Protein AF-A0A9E5V6G0-F1 (afdb_monomer_lite)

Sequence (143 aa):
MMCEWGKQHRVEYKFNYCRLENTKILVVSPDAAALCNNLEQLHAIAIATTIDDIINTINRVKPDAMLIDLTFLNHDETDVLTARIEQIELNNRKSIAMIAIVAANNSGERGRAFKMGFAVHIPKPVETIEMVSTLASLINKLP

pLDDT: mean 84.82, std 18.14, range [34.66, 98.5]

Foldseek 3Di:
DDPPPPPDPPVPPPPPQLQLAAAEEEEEDPCQVVVCVLVVVSNHNYHYDYLVCVLVCCVVRVGQEYEHECPPPDPVSLLVSLVSQVVVCVVVVHDYAYEYEEAPPDPPVQVVCVVSVHPGYAHPPRDSSVVRVVSSVRRDPDD

Structure (mmCIF, N/CA/C/O backbone):
data_AF-A0A9E5V6G0-F1
#
_entry.id   AF-A0A9E5V6G0-F1
#
loop_
_atom_site.group_PDB
_atom_site.id
_atom_site.type_symbol
_atom_site.label_atom_id
_atom_site.label_alt_id
_atom_site.label_comp_id
_atom_site.label_asym_id
_atom_site.label_entity_id
_atom_site.label_seq_id
_atom_site.pdbx_PDB_ins_code
_atom_site.Cartn_x
_atom_site.Cartn_y
_atom_site.Cartn_z
_atom_site.occupancy
_atom_site.B_iso_or_equiv
_atom_site.auth_seq_id
_atom_site.auth_comp_id
_atom_site.auth_asym_id
_atom_site.auth_atom_id
_atom_site.pdbx_PDB_model_num
ATOM 1 N N . MET A 1 1 ? -28.961 -20.442 -29.824 1.00 37.31 1 MET A N 1
ATOM 2 C CA . MET A 1 1 ? -29.046 -19.143 -30.522 1.00 37.31 1 MET A CA 1
ATOM 3 C C . MET A 1 1 ? -28.776 -18.073 -29.475 1.00 37.31 1 MET A C 1
ATOM 5 O O . MET A 1 1 ? -29.440 -18.090 -28.449 1.00 37.31 1 MET A O 1
ATOM 9 N N . MET A 1 2 ? -27.687 -17.321 -29.651 1.00 36.03 2 MET A N 1
ATOM 10 C CA . MET A 1 2 ? -27.049 -16.439 -28.661 1.00 36.03 2 MET A CA 1
ATOM 11 C C . MET A 1 2 ? -28.000 -15.403 -28.049 1.00 36.03 2 MET A C 1
ATOM 13 O O . MET A 1 2 ? -28.728 -14.728 -28.771 1.00 36.03 2 MET A O 1
ATOM 17 N N . CYS A 1 3 ? -27.935 -15.245 -26.724 1.00 42.84 3 CYS A N 1
ATOM 18 C CA . CYS A 1 3 ? -28.572 -14.147 -26.006 1.00 42.84 3 CYS A CA 1
ATOM 19 C C . CYS A 1 3 ? -27.846 -12.828 -26.312 1.00 42.84 3 CYS A C 1
ATOM 21 O O . CYS A 1 3 ? -26.777 -12.547 -25.774 1.00 42.84 3 CYS A O 1
ATOM 23 N N . GLU A 1 4 ? -28.459 -12.003 -27.156 1.00 41.56 4 GLU A N 1
ATOM 24 C CA . GLU A 1 4 ? -28.150 -10.582 -27.348 1.00 41.56 4 GLU A CA 1
ATOM 25 C C . GLU A 1 4 ? -28.602 -9.776 -26.109 1.00 41.56 4 GLU A C 1
ATOM 27 O O . GLU A 1 4 ? -29.596 -9.060 -26.144 1.00 41.56 4 GLU A O 1
ATOM 32 N N . TRP A 1 5 ? -27.900 -9.917 -24.979 1.00 44.50 5 TRP A N 1
ATOM 33 C CA . TRP A 1 5 ? -28.141 -9.115 -23.760 1.00 44.50 5 TRP A CA 1
ATOM 34 C C . TRP A 1 5 ? -26.994 -8.144 -23.425 1.00 44.50 5 TRP A C 1
ATOM 36 O O . TRP A 1 5 ? -27.025 -7.468 -22.403 1.00 44.50 5 TRP A O 1
ATOM 46 N N . GLY A 1 6 ? -25.986 -8.034 -24.300 1.00 42.25 6 GLY A N 1
ATOM 47 C CA . GLY A 1 6 ? -24.777 -7.232 -24.061 1.00 42.25 6 GLY A CA 1
ATOM 48 C C . GLY A 1 6 ? -24.724 -5.844 -24.716 1.00 42.25 6 GLY A C 1
ATOM 49 O O . GLY A 1 6 ? -23.701 -5.181 -24.600 1.00 42.25 6 GLY A O 1
ATOM 50 N N . LYS A 1 7 ? -25.765 -5.389 -25.432 1.00 44.84 7 LYS A N 1
ATOM 51 C CA . LYS A 1 7 ? -25.698 -4.173 -26.280 1.00 44.84 7 LYS A CA 1
ATOM 52 C C . LYS A 1 7 ? -26.611 -3.017 -25.862 1.00 44.84 7 LYS A C 1
ATOM 54 O O . LYS A 1 7 ? -26.946 -2.168 -26.681 1.00 44.84 7 LYS A O 1
ATOM 59 N N . GLN A 1 8 ? -26.989 -2.930 -24.591 1.00 44.44 8 GLN A N 1
ATOM 60 C CA . GLN A 1 8 ? -27.583 -1.704 -24.052 1.00 44.44 8 GLN A CA 1
ATOM 61 C C . GLN A 1 8 ? -26.741 -1.201 -22.889 1.00 44.44 8 GLN A C 1
ATOM 63 O O . GLN A 1 8 ? -26.991 -1.494 -21.723 1.00 44.44 8 GLN A O 1
ATOM 68 N N . HIS A 1 9 ? -25.721 -0.424 -23.248 1.00 41.78 9 HIS A N 1
ATOM 69 C CA . HIS A 1 9 ? -24.999 0.440 -22.331 1.00 41.78 9 HIS A CA 1
ATOM 70 C C . HIS A 1 9 ? -26.001 1.478 -21.802 1.00 41.78 9 HIS A C 1
ATOM 72 O O . HIS A 1 9 ? -26.265 2.494 -22.443 1.00 41.78 9 HIS A O 1
ATOM 78 N N . ARG A 1 10 ? -26.653 1.184 -20.671 1.00 40.47 10 ARG A N 1
ATOM 79 C CA . ARG A 1 10 ? -27.466 2.173 -19.963 1.00 40.47 10 ARG A CA 1
ATOM 80 C C . ARG A 1 10 ? -26.505 3.208 -19.391 1.00 40.47 10 ARG A C 1
ATOM 82 O O . ARG A 1 10 ? -25.823 2.939 -18.409 1.00 40.47 10 ARG A O 1
ATOM 89 N N . VAL A 1 11 ? -26.488 4.384 -20.015 1.00 48.62 11 VAL A N 1
ATOM 90 C CA . VAL A 1 11 ? -25.641 5.555 -19.707 1.00 48.62 11 VAL A CA 1
ATOM 91 C C . VAL A 1 11 ? -25.835 6.085 -18.266 1.00 48.62 11 VAL A C 1
ATOM 93 O O . VAL A 1 11 ? -25.124 6.980 -17.829 1.00 48.62 11 VAL A O 1
ATOM 96 N N . GLU A 1 12 ? -26.737 5.495 -17.478 1.00 38.69 12 GLU A N 1
ATOM 97 C CA . GLU A 1 12 ? -27.023 5.885 -16.092 1.00 38.69 12 GLU A CA 1
ATOM 98 C C . GLU A 1 12 ? -26.674 4.825 -15.039 1.00 38.69 12 GLU A C 1
ATOM 100 O O . GLU A 1 12 ? -26.892 5.065 -13.850 1.00 38.69 12 GLU A O 1
ATOM 105 N N . TYR A 1 13 ? -26.096 3.674 -15.414 1.00 40.28 13 TYR A N 1
ATOM 106 C CA . TYR A 1 13 ? -25.561 2.757 -14.405 1.00 40.28 13 TYR A CA 1
ATOM 107 C C . TYR A 1 13 ? -24.230 3.306 -13.891 1.00 40.28 13 TYR A C 1
ATOM 109 O O . TYR A 1 13 ? -23.146 2.898 -14.309 1.00 40.28 13 TYR A O 1
ATOM 117 N N . LYS A 1 14 ? -24.312 4.262 -12.961 1.00 39.97 14 LYS A N 1
ATOM 118 C CA . LYS A 1 14 ? -23.210 4.514 -12.041 1.00 39.97 14 LYS A CA 1
ATOM 119 C C . LYS A 1 14 ? -23.026 3.201 -11.295 1.00 39.97 14 LYS A C 1
ATOM 121 O O . LYS A 1 14 ? -23.809 2.895 -10.398 1.00 39.97 14 LYS A O 1
ATOM 126 N N . PHE A 1 15 ? -22.020 2.403 -11.669 1.00 45.78 15 PHE A N 1
ATOM 127 C CA . PHE A 1 15 ? -21.423 1.503 -10.690 1.00 45.78 15 PHE A CA 1
ATOM 128 C C . PHE A 1 15 ? -21.274 2.362 -9.442 1.00 45.78 15 PHE A C 1
ATOM 130 O O . PHE A 1 15 ? -20.714 3.456 -9.538 1.00 45.78 15 PHE A O 1
ATOM 137 N N . ASN A 1 16 ? -21.882 1.960 -8.325 1.00 45.97 16 ASN A N 1
ATOM 138 C CA . ASN A 1 16 ? -21.545 2.578 -7.056 1.00 45.97 16 ASN A CA 1
ATOM 139 C C . ASN A 1 16 ? -20.040 2.380 -6.950 1.00 45.97 16 ASN A C 1
ATOM 141 O O . ASN A 1 16 ? -19.587 1.266 -6.685 1.00 45.97 16 ASN A O 1
ATOM 145 N N . TYR A 1 17 ? -19.281 3.413 -7.323 1.00 52.91 17 TYR A N 1
ATOM 146 C CA . TYR A 1 17 ? -17.839 3.374 -7.290 1.00 52.91 17 TYR A CA 1
ATOM 147 C C . TYR A 1 17 ? -17.529 2.989 -5.861 1.00 52.91 17 TYR A C 1
ATOM 149 O O . TYR A 1 17 ? -18.016 3.635 -4.934 1.00 52.91 17 TYR A O 1
ATOM 157 N N . CYS A 1 18 ? -16.854 1.855 -5.717 1.00 62.72 18 CYS A N 1
ATOM 158 C CA . CYS A 1 18 ? -16.354 1.334 -4.463 1.00 62.72 18 CYS A CA 1
ATOM 159 C C . CYS A 1 18 ? -15.857 2.509 -3.608 1.00 62.72 18 CYS A C 1
ATOM 161 O O . CYS A 1 18 ? -14.846 3.130 -3.933 1.00 62.72 18 CYS A O 1
ATOM 163 N N . ARG A 1 19 ? -16.647 2.907 -2.602 1.00 68.88 19 ARG A N 1
ATOM 164 C CA . ARG A 1 19 ? -16.399 4.147 -1.866 1.00 68.88 19 ARG A CA 1
ATOM 165 C C . ARG A 1 19 ? -15.251 3.896 -0.907 1.00 68.88 19 ARG A C 1
ATOM 167 O O . ARG A 1 19 ? -15.410 3.183 0.076 1.00 68.88 19 ARG A O 1
ATOM 174 N N . LEU A 1 20 ? -14.116 4.527 -1.181 1.00 85.56 20 LEU A N 1
ATOM 175 C CA . LEU A 1 20 ? -12.969 4.559 -0.277 1.00 85.56 20 LEU A CA 1
ATOM 176 C C . LEU A 1 20 ? -13.046 5.746 0.695 1.00 85.56 20 LEU A C 1
ATOM 178 O O . LEU A 1 20 ? -12.059 6.055 1.357 1.00 85.56 20 LEU A O 1
ATOM 182 N N . GLU A 1 21 ? -14.215 6.379 0.833 1.00 87.94 21 GLU A N 1
ATOM 183 C CA . GLU A 1 21 ? -14.440 7.536 1.704 1.00 87.94 21 GLU A CA 1
ATOM 184 C C . GLU A 1 21 ? -13.873 7.302 3.114 1.00 87.94 21 GLU A C 1
ATOM 186 O O . GLU A 1 21 ? -14.170 6.307 3.790 1.00 87.94 21 GLU A O 1
ATOM 191 N N . ASN A 1 22 ? -13.019 8.232 3.553 1.00 87.44 22 ASN A N 1
ATOM 192 C CA . ASN A 1 22 ? -12.354 8.208 4.860 1.00 87.44 22 ASN A CA 1
ATOM 193 C C . ASN A 1 22 ? -11.552 6.924 5.128 1.00 87.44 22 ASN A C 1
ATOM 195 O O . ASN A 1 22 ? -11.397 6.504 6.276 1.00 87.44 22 ASN A O 1
ATOM 199 N N . THR A 1 23 ? -11.105 6.236 4.082 1.00 92.56 23 THR A N 1
ATOM 200 C CA . THR A 1 23 ? -10.280 5.033 4.198 1.00 92.56 23 THR A CA 1
ATOM 201 C C . THR A 1 23 ? -8.823 5.433 4.159 1.00 92.56 23 THR A C 1
ATOM 203 O O . THR A 1 23 ? -8.393 6.106 3.226 1.00 92.56 23 THR A O 1
ATOM 206 N N . LYS A 1 24 ? -8.070 5.049 5.188 1.00 96.31 24 LYS A N 1
ATOM 207 C CA . LYS A 1 24 ? -6.658 5.412 5.310 1.00 96.31 24 LYS A CA 1
ATOM 208 C C . LYS A 1 24 ? -5.794 4.359 4.641 1.00 96.31 24 LYS A C 1
ATOM 210 O O . LYS A 1 24 ? -5.770 3.212 5.088 1.00 96.31 24 LYS A O 1
ATOM 215 N N . ILE A 1 25 ? -5.071 4.755 3.604 1.00 97.50 25 ILE A N 1
ATOM 216 C CA . ILE A 1 25 ? -4.257 3.855 2.791 1.00 97.50 25 ILE A CA 1
ATOM 217 C C . ILE A 1 25 ? -2.808 4.325 2.853 1.00 97.50 25 ILE A C 1
ATOM 219 O O . ILE A 1 25 ? -2.513 5.466 2.499 1.00 97.50 25 ILE A O 1
ATOM 223 N N . LEU A 1 26 ? -1.901 3.457 3.302 1.00 98.25 26 LEU A N 1
ATOM 224 C CA . LEU A 1 26 ? -0.465 3.708 3.146 1.00 98.25 26 LEU A CA 1
ATOM 225 C C . LEU A 1 26 ? 0.012 3.178 1.801 1.00 98.25 26 LEU A C 1
ATOM 227 O O . LEU A 1 26 ? -0.360 2.076 1.406 1.00 98.25 26 LEU A O 1
ATOM 231 N N . VAL A 1 27 ? 0.865 3.940 1.128 1.00 98.50 27 VAL A N 1
ATOM 232 C CA . VAL A 1 27 ? 1.426 3.573 -0.172 1.00 98.50 27 VAL A CA 1
ATOM 233 C C . VAL A 1 27 ? 2.945 3.529 -0.074 1.00 98.50 27 VAL A C 1
ATOM 235 O O . VAL A 1 27 ? 3.577 4.513 0.308 1.00 98.50 27 VAL A O 1
ATOM 238 N N . VAL A 1 28 ? 3.522 2.389 -0.449 1.00 97.75 28 VAL A N 1
ATOM 239 C CA . VAL A 1 28 ? 4.965 2.157 -0.553 1.00 97.75 28 VAL A CA 1
ATOM 240 C C . VAL A 1 28 ? 5.266 1.764 -1.990 1.00 97.75 28 VAL A C 1
ATOM 242 O O . VAL A 1 28 ? 5.060 0.622 -2.388 1.00 97.75 28 VAL A O 1
ATOM 245 N N . SER A 1 29 ? 5.681 2.734 -2.798 1.00 96.94 29 SER A N 1
ATOM 246 C CA . SER A 1 29 ? 5.971 2.544 -4.220 1.00 96.94 29 SER A CA 1
ATOM 247 C C . SER A 1 29 ? 6.864 3.676 -4.734 1.00 96.94 29 SER A C 1
ATOM 249 O O . SER A 1 29 ? 6.750 4.795 -4.227 1.00 96.94 29 SER A O 1
ATOM 251 N N . PRO A 1 30 ? 7.699 3.448 -5.765 1.00 96.81 30 PRO A N 1
ATOM 252 C CA . PRO A 1 30 ? 8.409 4.525 -6.448 1.00 96.81 30 PRO A CA 1
ATOM 253 C C . PRO A 1 30 ? 7.435 5.529 -7.084 1.00 96.81 30 PRO A C 1
ATOM 255 O O . PRO A 1 30 ? 7.734 6.717 -7.159 1.00 96.81 30 PRO A O 1
ATOM 258 N N . ASP A 1 31 ? 6.235 5.067 -7.455 1.00 95.88 31 ASP A N 1
ATOM 259 C CA . ASP A 1 31 ? 5.176 5.857 -8.089 1.00 95.88 31 ASP A CA 1
ATOM 260 C C . ASP A 1 31 ? 4.108 6.326 -7.079 1.00 95.88 31 ASP A C 1
ATOM 262 O O . ASP A 1 31 ? 2.971 6.638 -7.450 1.00 95.88 31 ASP A O 1
ATOM 266 N N . ALA A 1 32 ? 4.445 6.373 -5.782 1.00 97.25 32 ALA A N 1
ATOM 267 C CA . ALA A 1 32 ? 3.479 6.619 -4.709 1.00 97.25 32 ALA A CA 1
ATOM 268 C C . ALA A 1 32 ? 2.664 7.908 -4.898 1.00 97.25 32 ALA A C 1
ATOM 270 O O . ALA A 1 32 ? 1.475 7.913 -4.600 1.00 97.25 32 ALA A O 1
ATOM 271 N N . ALA A 1 33 ? 3.257 8.977 -5.441 1.00 97.50 33 ALA A N 1
ATOM 272 C CA . ALA A 1 33 ? 2.542 10.230 -5.691 1.00 97.50 33 ALA A CA 1
ATOM 273 C C . ALA A 1 33 ? 1.354 10.049 -6.656 1.00 97.50 33 ALA A C 1
ATOM 275 O O . ALA A 1 33 ? 0.263 10.551 -6.394 1.00 97.50 33 ALA A O 1
ATOM 276 N N . ALA A 1 34 ? 1.539 9.299 -7.746 1.00 96.81 34 ALA A N 1
ATOM 277 C CA . ALA A 1 34 ? 0.476 9.049 -8.718 1.00 96.81 34 ALA A CA 1
ATOM 278 C C . ALA A 1 34 ? -0.626 8.154 -8.131 1.00 96.81 34 ALA A C 1
ATOM 280 O O . ALA A 1 34 ? -1.814 8.435 -8.298 1.00 96.81 34 ALA A O 1
ATOM 281 N N . LEU A 1 35 ? -0.236 7.111 -7.393 1.00 97.56 35 LEU A N 1
ATOM 282 C CA . LEU A 1 35 ? -1.173 6.211 -6.720 1.00 97.56 35 LEU A CA 1
ATOM 283 C C . LEU A 1 35 ? -1.998 6.947 -5.654 1.00 97.56 35 LEU A C 1
ATOM 285 O O . LEU A 1 35 ? -3.219 6.802 -5.627 1.00 97.56 35 LEU A O 1
ATOM 289 N N . CYS A 1 36 ? -1.361 7.781 -4.826 1.00 97.81 36 CYS A N 1
ATOM 290 C CA . CYS A 1 36 ? -2.054 8.605 -3.836 1.00 97.81 36 CYS A CA 1
ATOM 291 C C . CYS A 1 36 ? -3.052 9.560 -4.497 1.00 97.81 36 CYS A C 1
ATOM 293 O O . CYS A 1 36 ? -4.211 9.572 -4.096 1.00 97.81 36 CYS A O 1
ATOM 295 N N . ASN A 1 37 ? -2.651 10.271 -5.558 1.00 96.75 37 ASN A N 1
ATOM 296 C CA . ASN A 1 37 ? -3.549 11.177 -6.281 1.00 96.75 37 ASN A CA 1
ATOM 297 C C . ASN A 1 37 ? -4.810 10.455 -6.793 1.00 96.75 37 ASN A C 1
ATOM 299 O O . ASN A 1 37 ? -5.919 10.967 -6.648 1.00 96.75 37 ASN A O 1
ATOM 303 N N . ASN A 1 38 ? -4.661 9.251 -7.356 1.00 94.25 38 ASN A N 1
ATOM 304 C CA . ASN A 1 38 ? -5.794 8.454 -7.840 1.00 94.25 38 ASN A CA 1
ATOM 305 C C . ASN A 1 38 ? -6.736 8.016 -6.704 1.00 94.25 38 ASN A C 1
ATOM 307 O O . ASN A 1 38 ? -7.952 7.979 -6.884 1.00 94.25 38 ASN A O 1
ATOM 311 N N . LEU A 1 39 ? -6.189 7.686 -5.531 1.00 94.94 39 LEU A N 1
ATOM 312 C CA . LEU A 1 39 ? -6.965 7.303 -4.348 1.00 94.94 39 LEU A CA 1
ATOM 313 C C . LEU A 1 39 ? -7.698 8.504 -3.725 1.00 94.94 39 LEU A C 1
ATOM 315 O O . LEU A 1 39 ? -8.864 8.392 -3.344 1.00 94.94 39 LEU A O 1
ATOM 319 N N . GLU A 1 40 ? -7.045 9.662 -3.653 1.00 94.69 40 GLU A N 1
ATOM 320 C CA . GLU A 1 40 ? -7.611 10.899 -3.101 1.00 94.69 40 GLU A CA 1
ATOM 321 C C . GLU A 1 40 ? -8.746 11.462 -3.963 1.00 94.69 40 GLU A C 1
ATOM 323 O O . GLU A 1 40 ? -9.749 11.933 -3.424 1.00 94.69 40 GLU A O 1
ATOM 328 N N . GLN A 1 41 ? -8.665 11.324 -5.293 1.00 91.94 41 GLN A N 1
ATOM 329 C CA . GLN A 1 41 ? -9.779 11.626 -6.209 1.00 91.94 41 GLN A CA 1
ATOM 330 C C . GLN A 1 41 ? -11.047 10.807 -5.909 1.00 91.94 41 GLN A C 1
ATOM 332 O O . GLN A 1 41 ? -12.142 11.173 -6.334 1.00 91.94 41 GLN A O 1
ATOM 337 N N . LEU A 1 42 ? -10.906 9.711 -5.160 1.00 89.50 42 LEU A N 1
ATOM 338 C CA . LEU A 1 42 ? -11.984 8.832 -4.712 1.00 89.50 42 LEU A CA 1
ATOM 339 C C . LEU A 1 42 ? -12.247 8.953 -3.201 1.00 89.50 42 LEU A C 1
ATOM 341 O O . LEU A 1 42 ? -12.857 8.067 -2.599 1.00 89.50 42 LEU A O 1
ATOM 345 N N . HIS A 1 43 ? -11.819 10.071 -2.604 1.00 90.62 43 HIS A N 1
ATOM 346 C CA . HIS A 1 43 ? -12.021 10.447 -1.202 1.00 90.62 43 HIS A CA 1
ATOM 347 C C . HIS A 1 43 ? -11.356 9.515 -0.174 1.00 90.62 43 HIS A C 1
ATOM 349 O O . HIS A 1 43 ? -11.736 9.511 1.004 1.00 90.62 43 HIS A O 1
ATOM 355 N N . ALA A 1 44 ? -10.362 8.729 -0.593 1.00 94.00 44 ALA A N 1
ATOM 356 C CA . ALA A 1 44 ? -9.476 8.050 0.341 1.00 94.00 44 ALA A CA 1
ATOM 357 C C . ALA A 1 44 ? -8.495 9.045 0.983 1.00 94.00 44 ALA A C 1
ATOM 359 O O . ALA A 1 44 ? -8.195 10.098 0.427 1.00 94.00 44 ALA A O 1
ATOM 360 N N . ILE A 1 45 ? -7.958 8.680 2.145 1.00 96.75 45 ILE A N 1
ATOM 361 C CA . ILE A 1 45 ? -6.839 9.370 2.789 1.00 96.75 45 ILE A CA 1
ATOM 362 C C . ILE A 1 45 ? -5.582 8.566 2.450 1.00 96.75 45 ILE A C 1
ATOM 364 O O . ILE A 1 45 ? -5.294 7.567 3.115 1.00 96.75 45 ILE A O 1
ATOM 368 N N . ALA A 1 46 ? -4.867 8.958 1.396 1.00 97.62 46 ALA A N 1
ATOM 369 C CA . ALA A 1 46 ? -3.684 8.246 0.925 1.00 97.62 46 ALA A CA 1
ATOM 370 C C . ALA A 1 46 ? -2.397 8.899 1.443 1.00 97.62 46 ALA A C 1
ATOM 372 O O . ALA A 1 46 ? -2.248 10.116 1.431 1.00 97.62 46 ALA A O 1
ATOM 373 N N . ILE A 1 47 ? -1.464 8.092 1.943 1.00 98.50 47 ILE A N 1
ATOM 374 C CA . ILE A 1 47 ? -0.214 8.583 2.530 1.00 98.50 47 ILE A CA 1
ATOM 375 C C . ILE A 1 47 ? 0.940 7.778 1.950 1.00 98.50 47 ILE A C 1
ATOM 377 O O . ILE A 1 47 ? 1.068 6.580 2.206 1.00 98.50 47 ILE A O 1
ATOM 381 N N . ALA A 1 48 ? 1.799 8.456 1.193 1.00 98.38 48 ALA A N 1
ATOM 382 C CA . ALA A 1 48 ? 3.055 7.886 0.733 1.00 98.38 48 ALA A CA 1
ATOM 383 C C . ALA A 1 48 ? 4.022 7.725 1.915 1.00 98.38 48 ALA A C 1
ATOM 385 O O . ALA A 1 48 ? 4.132 8.607 2.772 1.00 98.38 48 ALA A O 1
ATOM 386 N N . THR A 1 49 ? 4.728 6.601 1.969 1.00 97.94 49 THR A N 1
ATOM 387 C CA . THR A 1 49 ? 5.747 6.330 2.986 1.00 97.94 49 THR A CA 1
ATOM 388 C C . THR A 1 49 ? 6.876 5.478 2.408 1.00 97.94 49 THR A C 1
ATOM 390 O O . THR A 1 49 ? 6.751 4.901 1.327 1.00 97.94 49 THR A O 1
ATOM 393 N N . THR A 1 50 ? 8.000 5.435 3.113 1.00 96.00 50 THR A N 1
ATOM 394 C CA . THR A 1 50 ? 9.175 4.629 2.767 1.00 96.00 50 THR A CA 1
ATOM 395 C C . THR A 1 50 ? 9.207 3.376 3.631 1.00 96.00 50 THR A C 1
ATOM 397 O O . THR A 1 50 ? 8.536 3.315 4.660 1.00 96.00 50 THR A O 1
ATOM 400 N N . ILE A 1 51 ? 10.018 2.387 3.256 1.00 94.12 51 ILE A N 1
ATOM 401 C CA . ILE A 1 51 ? 10.247 1.194 4.087 1.00 94.12 51 ILE A CA 1
ATOM 402 C C . ILE A 1 51 ? 10.793 1.571 5.471 1.00 94.12 51 ILE A C 1
ATOM 404 O O . ILE A 1 51 ? 10.384 0.983 6.472 1.00 94.12 51 ILE A O 1
ATOM 408 N N . ASP A 1 52 ? 11.652 2.587 5.541 1.00 93.69 52 ASP A N 1
ATOM 409 C CA . ASP A 1 52 ? 12.258 3.028 6.798 1.00 93.69 52 ASP A CA 1
ATOM 410 C C . ASP A 1 52 ? 11.244 3.709 7.732 1.00 93.69 52 ASP A C 1
ATOM 412 O O . ASP A 1 52 ? 11.263 3.489 8.945 1.00 93.69 52 ASP A O 1
ATOM 416 N N . ASP A 1 53 ? 10.299 4.478 7.181 1.00 96.31 53 ASP A N 1
ATOM 417 C CA . ASP A 1 53 ? 9.320 5.247 7.962 1.00 96.31 53 ASP A CA 1
ATOM 418 C C . ASP A 1 53 ? 7.979 4.537 8.168 1.00 96.31 53 ASP A C 1
ATOM 420 O O . ASP A 1 53 ? 7.113 5.030 8.909 1.00 96.31 53 ASP A O 1
ATOM 424 N N . ILE A 1 54 ? 7.775 3.386 7.528 1.00 95.38 54 ILE A N 1
ATOM 425 C CA . ILE A 1 54 ? 6.471 2.727 7.465 1.00 95.38 54 ILE A CA 1
ATOM 426 C C . ILE A 1 54 ? 5.923 2.386 8.848 1.00 95.38 54 ILE A C 1
ATOM 428 O O . ILE A 1 54 ? 4.754 2.635 9.122 1.00 95.38 54 ILE A O 1
ATOM 432 N N . ILE A 1 55 ? 6.768 1.911 9.764 1.00 94.56 55 ILE A N 1
ATOM 433 C CA . ILE A 1 55 ? 6.364 1.512 11.118 1.00 94.56 55 ILE A CA 1
ATOM 434 C C . ILE A 1 55 ? 5.893 2.722 11.931 1.00 94.56 55 ILE A C 1
ATOM 436 O O . ILE A 1 55 ? 4.823 2.698 12.545 1.00 94.56 55 ILE A O 1
ATOM 440 N N . ASN A 1 56 ? 6.652 3.818 11.879 1.00 95.94 56 ASN A N 1
ATOM 441 C CA . ASN A 1 56 ? 6.275 5.079 12.519 1.00 95.94 56 ASN A CA 1
ATOM 442 C C . ASN A 1 56 ? 4.964 5.616 11.933 1.00 95.94 56 ASN A C 1
ATOM 444 O O . ASN A 1 56 ? 4.097 6.116 12.656 1.00 95.94 56 ASN A O 1
ATOM 448 N N . THR A 1 57 ? 4.802 5.480 10.619 1.00 97.06 57 THR A N 1
ATOM 449 C CA . THR A 1 57 ? 3.614 5.934 9.904 1.00 97.06 57 THR A CA 1
ATOM 450 C C . THR A 1 57 ? 2.392 5.078 10.242 1.00 97.06 57 THR A C 1
ATOM 452 O O . THR A 1 57 ? 1.341 5.648 10.528 1.00 97.06 57 THR A O 1
ATOM 455 N N . ILE A 1 58 ? 2.516 3.749 10.328 1.00 96.25 58 ILE A N 1
ATOM 456 C CA . ILE A 1 58 ? 1.441 2.845 10.769 1.00 96.25 58 ILE A CA 1
ATOM 457 C C . ILE A 1 58 ? 0.949 3.244 12.162 1.00 96.25 58 ILE A C 1
ATOM 459 O O . ILE A 1 58 ? -0.253 3.431 12.355 1.00 96.25 58 ILE A O 1
ATOM 463 N N . ASN A 1 59 ? 1.863 3.444 13.114 1.00 94.06 59 ASN A N 1
ATOM 464 C CA . ASN A 1 59 ? 1.509 3.792 14.492 1.00 94.06 59 ASN A CA 1
ATOM 465 C C . ASN A 1 59 ? 0.781 5.143 14.596 1.00 94.06 59 ASN A C 1
ATOM 467 O O . ASN A 1 59 ? -0.154 5.289 15.387 1.00 94.06 59 ASN A O 1
ATOM 471 N N . ARG A 1 60 ? 1.177 6.123 13.773 1.00 94.88 60 ARG A N 1
ATOM 472 C CA . ARG A 1 60 ? 0.566 7.460 13.732 1.00 94.88 60 ARG A CA 1
ATOM 473 C C . ARG A 1 60 ? -0.786 7.468 13.015 1.00 94.88 60 ARG A C 1
ATOM 475 O O . ARG A 1 60 ? -1.738 8.079 13.493 1.00 94.88 60 ARG A O 1
ATOM 482 N N . VAL A 1 61 ? -0.864 6.826 11.853 1.00 95.00 61 VAL A N 1
ATOM 483 C CA . VAL A 1 61 ? -2.001 6.927 10.923 1.00 95.00 61 VAL A CA 1
ATOM 484 C C . VAL A 1 61 ? -3.097 5.920 11.262 1.00 95.00 61 VAL A C 1
ATOM 486 O O . VAL A 1 61 ? -4.284 6.245 11.135 1.00 95.00 61 VAL A O 1
ATOM 489 N N . LYS A 1 62 ? -2.702 4.726 11.726 1.00 94.56 62 LYS A N 1
ATOM 490 C CA . LYS A 1 62 ? -3.555 3.545 11.920 1.00 94.56 62 LYS A CA 1
ATOM 491 C C . LYS A 1 62 ? -4.334 3.209 10.642 1.00 94.56 62 LYS A C 1
ATOM 493 O O . LYS A 1 62 ? -5.565 3.332 10.643 1.00 94.56 62 LYS A O 1
ATOM 498 N N . PRO A 1 63 ? -3.632 2.864 9.548 1.00 95.88 63 PRO A N 1
ATOM 499 C CA . PRO A 1 63 ? -4.265 2.635 8.257 1.00 95.88 63 PRO A CA 1
ATOM 500 C C . PRO A 1 63 ? -5.275 1.487 8.294 1.00 95.88 63 PRO A C 1
ATOM 502 O O . PRO A 1 63 ? -5.290 0.669 9.216 1.00 95.88 63 PRO A O 1
ATOM 505 N N . ASP A 1 64 ? -6.137 1.467 7.287 1.00 94.38 64 ASP A N 1
ATOM 506 C CA . ASP A 1 64 ? -7.076 0.378 7.023 1.00 94.38 64 ASP A CA 1
ATOM 507 C C . ASP A 1 64 ? -6.484 -0.609 6.008 1.00 94.38 64 ASP A C 1
ATOM 509 O O . ASP A 1 64 ? -6.737 -1.809 6.086 1.00 94.38 64 ASP A O 1
ATOM 513 N N . ALA A 1 65 ? -5.649 -0.109 5.091 1.00 96.00 65 ALA A N 1
ATOM 514 C CA . ALA A 1 65 ? -4.945 -0.918 4.108 1.00 96.00 65 ALA A CA 1
ATOM 515 C C . ALA A 1 65 ? -3.581 -0.334 3.725 1.00 96.00 65 ALA A C 1
ATOM 517 O O . ALA A 1 65 ? -3.266 0.829 3.997 1.00 96.00 65 ALA A O 1
ATOM 518 N N . MET A 1 66 ? -2.780 -1.161 3.059 1.00 97.56 66 MET A N 1
ATOM 519 C CA . MET A 1 66 ? -1.463 -0.823 2.540 1.00 97.56 66 MET A CA 1
ATOM 520 C C . MET A 1 66 ? -1.330 -1.313 1.106 1.00 97.56 66 MET A C 1
ATOM 522 O O . MET A 1 66 ? -1.675 -2.452 0.803 1.00 97.56 66 MET A O 1
ATOM 526 N N . LEU A 1 67 ? -0.795 -0.460 0.243 1.00 97.75 67 LEU A N 1
ATOM 527 C CA . LEU A 1 67 ? -0.429 -0.782 -1.127 1.00 97.75 67 LEU A CA 1
ATOM 528 C C . LEU A 1 67 ? 1.098 -0.786 -1.220 1.00 97.75 67 LEU A C 1
ATOM 530 O O . LEU A 1 67 ? 1.726 0.265 -1.081 1.00 97.75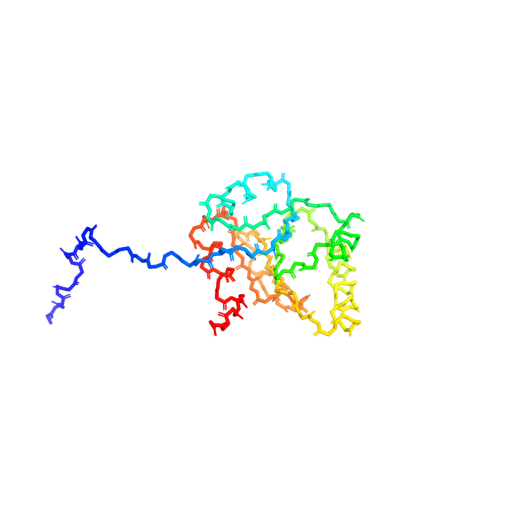 67 LEU A O 1
ATOM 534 N N . ILE A 1 68 ? 1.691 -1.964 -1.399 1.00 97.38 68 ILE A N 1
ATOM 535 C CA . ILE A 1 68 ? 3.143 -2.158 -1.349 1.00 97.38 68 ILE A CA 1
ATOM 536 C C . ILE A 1 68 ? 3.610 -2.705 -2.686 1.00 97.38 68 ILE A C 1
ATOM 538 O O . ILE A 1 68 ? 3.215 -3.790 -3.107 1.00 97.38 68 ILE A O 1
ATOM 542 N N . ASP A 1 69 ? 4.459 -1.951 -3.359 1.00 95.81 69 ASP A N 1
ATOM 543 C CA . ASP A 1 69 ? 5.045 -2.343 -4.624 1.00 95.81 69 ASP A CA 1
ATOM 544 C C . ASP A 1 69 ? 6.253 -3.247 -4.400 1.00 95.81 69 ASP A C 1
ATOM 546 O O . ASP A 1 69 ? 7.272 -2.842 -3.857 1.00 95.81 69 ASP A O 1
ATOM 550 N N . LEU A 1 70 ? 6.123 -4.508 -4.800 1.00 93.81 70 LEU A N 1
ATOM 551 C CA . LEU A 1 70 ? 7.173 -5.506 -4.632 1.00 93.81 70 LEU A CA 1
ATOM 552 C C . LEU A 1 70 ? 8.207 -5.442 -5.757 1.00 93.81 70 LEU A C 1
ATOM 554 O O . LEU A 1 70 ? 9.254 -6.068 -5.652 1.00 93.81 70 LEU A O 1
ATOM 558 N N . THR A 1 71 ? 7.950 -4.687 -6.831 1.00 91.88 71 THR A N 1
ATOM 559 C CA . THR A 1 71 ? 8.850 -4.642 -7.996 1.00 91.88 71 THR A CA 1
ATOM 560 C C . THR A 1 71 ? 10.152 -3.892 -7.725 1.00 91.88 71 THR A C 1
ATOM 562 O O . THR A 1 71 ? 11.093 -4.010 -8.507 1.00 91.88 71 THR A O 1
ATOM 565 N N . PHE A 1 72 ? 10.215 -3.140 -6.622 1.00 91.69 72 PHE A N 1
ATOM 566 C CA . PHE A 1 72 ? 11.400 -2.395 -6.196 1.00 91.69 72 PHE A CA 1
ATOM 567 C C . PHE A 1 72 ? 11.958 -2.854 -4.840 1.00 91.69 72 PHE A C 1
ATOM 569 O O . PHE A 1 72 ? 12.934 -2.275 -4.369 1.00 91.69 72 PHE A O 1
ATOM 576 N N . LEU A 1 73 ? 11.358 -3.884 -4.234 1.00 91.31 73 LEU A N 1
ATOM 577 C CA . LEU A 1 73 ? 11.793 -4.464 -2.965 1.00 91.31 73 LEU A CA 1
ATOM 578 C C . LEU A 1 73 ? 12.435 -5.825 -3.205 1.00 91.31 73 LEU A C 1
ATOM 580 O O . LEU A 1 73 ? 11.958 -6.626 -4.014 1.00 91.31 73 LEU A O 1
ATOM 584 N N . ASN A 1 74 ? 13.499 -6.118 -2.467 1.00 89.06 74 ASN A N 1
ATOM 585 C CA . ASN A 1 74 ? 14.042 -7.468 -2.433 1.00 89.06 74 ASN A CA 1
ATOM 586 C C . ASN A 1 74 ? 13.250 -8.369 -1.456 1.00 89.06 74 ASN A C 1
ATOM 588 O O . ASN A 1 74 ? 12.313 -7.936 -0.776 1.00 89.06 74 ASN A O 1
ATOM 592 N N . HIS A 1 75 ? 13.573 -9.666 -1.435 1.00 85.50 75 HIS A N 1
ATOM 593 C CA . HIS A 1 75 ? 12.843 -10.638 -0.608 1.00 85.50 75 HIS A CA 1
ATOM 594 C C . HIS A 1 75 ? 13.049 -10.410 0.882 1.00 85.50 75 HIS A C 1
ATOM 596 O O . HIS A 1 75 ? 12.062 -10.370 1.610 1.00 85.50 75 HIS A O 1
ATOM 602 N N . ASP A 1 76 ? 14.287 -10.171 1.304 1.00 90.31 76 ASP A N 1
ATOM 603 C CA . ASP A 1 76 ? 14.615 -9.962 2.712 1.00 90.31 76 ASP A CA 1
ATOM 604 C C . ASP A 1 76 ? 13.918 -8.703 3.255 1.00 90.31 76 ASP A C 1
ATOM 606 O O . ASP A 1 76 ? 13.364 -8.714 4.352 1.00 90.31 76 ASP A O 1
ATOM 610 N N . GLU A 1 77 ? 13.863 -7.630 2.460 1.00 92.25 77 GLU A N 1
ATOM 611 C CA . GLU A 1 77 ? 13.122 -6.406 2.789 1.00 92.25 77 GLU A CA 1
ATOM 612 C C . GLU A 1 77 ? 11.624 -6.669 2.946 1.00 92.25 77 GLU A C 1
ATOM 614 O O . GLU A 1 77 ? 11.001 -6.162 3.881 1.00 92.25 77 GLU A O 1
ATOM 619 N N . THR A 1 78 ? 11.046 -7.477 2.054 1.00 92.12 78 THR A N 1
ATOM 620 C CA . THR A 1 78 ? 9.619 -7.812 2.100 1.00 92.12 78 THR A CA 1
ATOM 621 C C . THR A 1 78 ? 9.294 -8.663 3.327 1.00 92.12 78 THR A C 1
ATOM 623 O O . THR A 1 78 ? 8.345 -8.347 4.040 1.00 92.12 78 THR A O 1
ATOM 626 N N . ASP A 1 79 ? 10.094 -9.691 3.616 1.00 92.25 79 ASP A N 1
ATOM 627 C CA . ASP A 1 79 ? 9.888 -10.583 4.763 1.00 92.25 79 ASP A CA 1
ATOM 628 C C . ASP A 1 79 ? 10.036 -9.839 6.097 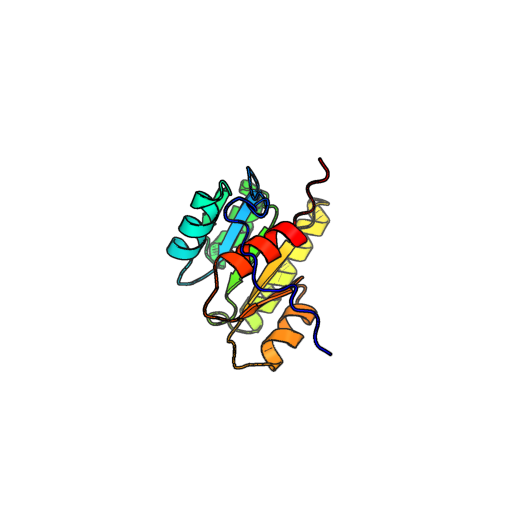1.00 92.25 79 ASP A C 1
ATOM 630 O O . ASP A 1 79 ? 9.221 -9.994 7.009 1.00 92.25 79 ASP A O 1
ATOM 634 N N . VAL A 1 80 ? 11.048 -8.973 6.214 1.00 93.31 80 VAL A N 1
ATOM 635 C CA . VAL A 1 80 ? 11.225 -8.130 7.405 1.00 93.31 80 VAL A CA 1
ATOM 636 C C . VAL A 1 80 ? 10.047 -7.174 7.570 1.00 93.31 80 VAL A C 1
ATOM 638 O O . VAL A 1 80 ? 9.594 -6.939 8.695 1.00 93.31 80 VAL A O 1
ATOM 641 N N . LEU A 1 81 ? 9.543 -6.613 6.471 1.00 94.06 81 LEU A N 1
ATOM 642 C CA . LEU A 1 81 ? 8.421 -5.691 6.507 1.00 94.06 81 LEU A CA 1
ATOM 643 C C . LEU A 1 81 ? 7.138 -6.368 6.993 1.00 94.06 81 LEU A C 1
ATOM 645 O O . LEU A 1 81 ? 6.504 -5.864 7.923 1.00 94.06 81 LEU A O 1
ATOM 649 N N . THR A 1 82 ? 6.760 -7.497 6.393 1.00 94.50 82 THR A N 1
ATOM 650 C CA . THR A 1 82 ? 5.513 -8.193 6.735 1.00 94.50 82 THR A CA 1
ATOM 651 C C . THR A 1 82 ? 5.555 -8.725 8.165 1.00 94.50 82 THR A C 1
ATOM 653 O O . THR A 1 82 ? 4.596 -8.519 8.906 1.00 94.50 82 THR A O 1
ATOM 656 N N . ALA A 1 83 ? 6.698 -9.259 8.615 1.00 94.19 83 ALA A N 1
ATOM 657 C CA . ALA A 1 83 ? 6.887 -9.680 10.003 1.00 94.19 83 ALA A CA 1
ATOM 658 C C . ALA A 1 83 ? 6.710 -8.521 11.002 1.00 94.19 83 ALA A C 1
ATOM 660 O O . ALA A 1 83 ? 6.092 -8.680 12.055 1.00 94.19 83 ALA A O 1
ATOM 661 N N . ARG A 1 84 ? 7.222 -7.321 10.689 1.00 94.25 84 ARG A N 1
ATOM 662 C CA . ARG A 1 84 ? 7.032 -6.139 11.549 1.00 94.25 84 ARG A CA 1
ATOM 663 C C . ARG A 1 84 ? 5.576 -5.675 11.581 1.00 94.25 84 ARG A C 1
ATOM 665 O O . ARG A 1 84 ? 5.107 -5.268 12.643 1.00 94.25 84 ARG A O 1
ATOM 672 N N . ILE A 1 85 ? 4.875 -5.720 10.448 1.00 94.62 85 ILE A N 1
ATOM 673 C CA . ILE A 1 85 ? 3.453 -5.359 10.367 1.00 94.62 85 ILE A CA 1
ATOM 674 C C . ILE A 1 85 ? 2.613 -6.337 11.194 1.00 94.62 85 ILE A C 1
ATOM 676 O O . ILE A 1 85 ? 1.823 -5.884 12.020 1.00 94.62 85 ILE A O 1
ATOM 680 N N . GLU A 1 86 ? 2.855 -7.643 11.073 1.00 93.56 86 GLU A N 1
ATOM 681 C CA . GLU A 1 86 ? 2.159 -8.680 11.848 1.00 93.56 86 GLU A CA 1
ATOM 682 C C . GLU A 1 86 ? 2.296 -8.444 13.364 1.00 93.56 86 GLU A C 1
ATOM 684 O O . GLU A 1 86 ? 1.312 -8.474 14.106 1.00 93.56 86 GLU A O 1
ATOM 689 N N . GLN A 1 87 ? 3.499 -8.104 13.845 1.00 93.56 87 GLN A N 1
ATOM 690 C CA . GLN A 1 87 ? 3.707 -7.762 15.259 1.00 93.56 87 GLN A CA 1
ATOM 691 C C . GLN A 1 87 ? 2.885 -6.541 15.702 1.00 93.56 87 GLN A C 1
ATOM 693 O O . GLN A 1 87 ? 2.382 -6.493 16.828 1.00 93.56 87 GLN A O 1
ATOM 698 N N . ILE A 1 88 ? 2.723 -5.541 14.834 1.00 92.88 88 ILE A N 1
ATOM 699 C CA . ILE A 1 88 ? 1.907 -4.356 15.127 1.00 92.88 88 ILE A CA 1
ATOM 700 C C . ILE A 1 88 ? 0.420 -4.713 15.170 1.00 92.88 88 ILE A C 1
ATOM 702 O O . ILE A 1 88 ? -0.283 -4.246 16.068 1.00 92.88 88 ILE A O 1
ATOM 706 N N . GLU A 1 89 ? -0.063 -5.535 14.239 1.00 91.75 89 GLU A N 1
ATOM 707 C CA . GLU A 1 89 ? -1.454 -6.002 14.222 1.00 91.75 89 GLU A CA 1
ATOM 708 C C . GLU A 1 89 ? -1.796 -6.780 15.499 1.00 91.75 89 GLU A C 1
ATOM 710 O O . GLU A 1 89 ? -2.830 -6.512 16.121 1.00 91.75 89 GLU A O 1
ATOM 715 N N . LEU A 1 90 ? -0.901 -7.674 15.939 1.00 91.06 90 LEU A N 1
ATOM 716 C CA . LEU A 1 90 ? -1.040 -8.431 17.188 1.00 91.06 90 LEU A CA 1
ATOM 717 C C . LEU A 1 90 ? -1.141 -7.506 18.408 1.00 91.06 90 LEU A C 1
ATOM 719 O O . LEU A 1 90 ? -2.022 -7.682 19.254 1.00 91.06 90 LEU A O 1
ATOM 723 N N . ASN A 1 91 ? -0.285 -6.484 18.477 1.00 89.88 91 ASN A N 1
ATOM 724 C CA . ASN A 1 91 ? -0.276 -5.521 19.580 1.00 89.88 91 ASN A CA 1
ATOM 725 C C . ASN A 1 91 ? -1.515 -4.612 19.581 1.00 89.88 91 ASN A C 1
ATOM 727 O O . ASN A 1 91 ? -2.062 -4.302 20.640 1.00 89.88 91 ASN A O 1
ATOM 731 N N . ASN A 1 92 ? -1.982 -4.202 18.401 1.00 86.38 92 ASN A N 1
ATOM 732 C CA . ASN A 1 92 ? -3.087 -3.255 18.253 1.00 86.38 92 ASN A CA 1
ATOM 733 C C . ASN A 1 92 ? -4.465 -3.923 18.133 1.00 86.38 92 ASN A C 1
ATOM 735 O O . ASN A 1 92 ? -5.474 -3.216 18.134 1.00 86.38 92 ASN A O 1
ATOM 739 N N . ARG A 1 93 ? -4.525 -5.260 18.019 1.00 85.12 93 ARG A N 1
ATOM 740 C CA . ARG A 1 93 ? -5.748 -6.049 17.766 1.00 85.12 93 ARG A CA 1
ATOM 741 C C . ARG A 1 93 ? -6.565 -5.532 16.572 1.00 85.12 93 ARG A C 1
ATOM 743 O O . ARG A 1 93 ? -7.791 -5.630 16.563 1.00 85.12 93 ARG A O 1
ATOM 750 N N . LYS A 1 94 ? -5.888 -4.959 15.576 1.00 85.12 94 LYS A N 1
ATOM 751 C CA . LYS A 1 94 ? -6.480 -4.450 14.334 1.00 85.12 94 LYS A CA 1
ATOM 752 C C . LYS A 1 94 ? -5.656 -4.982 13.174 1.00 85.12 94 LYS A C 1
ATOM 754 O O . LYS A 1 94 ? -4.457 -4.724 13.138 1.00 85.12 94 LYS A O 1
ATOM 759 N N . SER A 1 95 ? -6.312 -5.668 12.242 1.00 89.44 95 SER A N 1
ATOM 760 C CA . SER A 1 95 ? -5.674 -6.076 10.994 1.00 89.44 95 SER A CA 1
ATOM 761 C C . SER A 1 95 ? -5.670 -4.935 9.974 1.00 89.44 95 SER A C 1
ATOM 763 O O . SER A 1 95 ? -6.582 -4.102 9.944 1.00 89.44 95 SER A O 1
ATOM 765 N N . ILE A 1 96 ? -4.619 -4.893 9.167 1.00 93.88 96 ILE A N 1
ATOM 766 C CA . ILE A 1 96 ? -4.351 -3.962 8.089 1.00 93.88 96 ILE A CA 1
ATOM 767 C C . ILE A 1 96 ? -4.284 -4.788 6.803 1.00 93.88 96 ILE A C 1
ATOM 769 O O . ILE A 1 96 ? -3.421 -5.647 6.642 1.00 93.88 96 ILE A O 1
ATOM 773 N N . ALA A 1 97 ? -5.175 -4.517 5.850 1.00 94.00 97 ALA A N 1
ATOM 774 C CA . ALA A 1 97 ? -5.165 -5.249 4.588 1.00 94.00 97 ALA A CA 1
ATOM 775 C C . ALA A 1 97 ? -3.914 -4.893 3.764 1.00 94.00 97 ALA A C 1
ATOM 777 O O . ALA A 1 97 ? -3.777 -3.755 3.318 1.00 94.00 97 ALA A O 1
ATOM 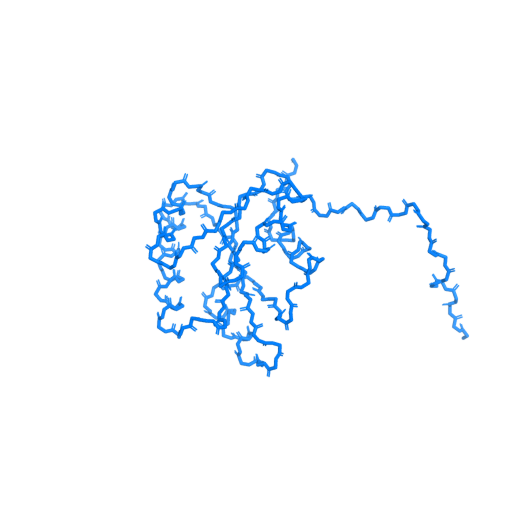778 N N . MET A 1 98 ? -3.012 -5.850 3.533 1.00 96.06 98 MET A N 1
ATOM 779 C CA . MET A 1 98 ? -1.837 -5.649 2.675 1.00 96.06 98 MET A CA 1
ATOM 780 C C . MET A 1 98 ? -2.118 -6.103 1.238 1.00 96.06 98 MET A C 1
ATOM 782 O O . MET A 1 98 ? -2.461 -7.263 1.001 1.00 96.06 98 MET A O 1
ATOM 786 N N . ILE A 1 99 ? -1.925 -5.204 0.274 1.00 96.94 99 ILE A N 1
ATOM 787 C CA . ILE A 1 99 ? -2.064 -5.451 -1.163 1.00 96.94 99 ILE A CA 1
ATOM 788 C C . ILE A 1 99 ? -0.703 -5.289 -1.837 1.00 96.94 99 ILE A C 1
ATOM 790 O O . ILE A 1 99 ? -0.059 -4.247 -1.706 1.00 96.94 99 ILE A O 1
ATOM 794 N N . ALA A 1 100 ? -0.274 -6.315 -2.570 1.00 96.88 100 ALA A N 1
ATOM 795 C CA . ALA A 1 100 ? 0.980 -6.289 -3.315 1.00 96.88 100 ALA A CA 1
ATOM 796 C C . ALA A 1 100 ? 0.776 -5.702 -4.718 1.00 96.88 100 ALA A C 1
ATOM 798 O O . ALA A 1 100 ? -0.137 -6.118 -5.423 1.00 96.88 100 ALA A O 1
ATOM 799 N N . ILE A 1 101 ? 1.658 -4.819 -5.179 1.00 96.44 101 ILE A N 1
ATOM 800 C CA . ILE A 1 101 ? 1.821 -4.533 -6.611 1.00 96.44 101 ILE A CA 1
ATOM 801 C C . ILE A 1 101 ? 2.966 -5.403 -7.132 1.00 96.44 101 ILE A C 1
ATOM 803 O O . ILE A 1 101 ? 4.048 -5.419 -6.548 1.00 96.44 101 ILE A O 1
ATOM 807 N N . VAL A 1 102 ? 2.731 -6.141 -8.216 1.00 94.38 102 VAL A N 1
ATOM 808 C CA . VAL A 1 102 ? 3.679 -7.128 -8.767 1.00 94.38 102 VAL A CA 1
ATOM 809 C C . VAL A 1 102 ? 3.919 -6.917 -10.258 1.00 94.38 102 VAL A C 1
ATOM 811 O O . VAL A 1 102 ? 3.124 -6.274 -10.945 1.00 94.38 102 VAL A O 1
ATOM 814 N N . ALA A 1 103 ? 4.992 -7.491 -10.802 1.00 92.00 103 ALA A N 1
ATOM 815 C CA . ALA A 1 103 ? 5.199 -7.483 -12.246 1.00 92.00 103 ALA A CA 1
ATOM 816 C C . ALA A 1 103 ? 4.201 -8.433 -12.945 1.00 92.00 103 ALA A C 1
ATOM 818 O O . ALA A 1 103 ? 4.045 -9.591 -12.551 1.00 92.00 103 ALA A O 1
ATOM 819 N N . ALA A 1 104 ? 3.537 -7.981 -14.020 1.00 85.00 104 ALA A N 1
ATOM 820 C CA . ALA A 1 104 ? 2.524 -8.784 -14.727 1.00 85.00 104 ALA A CA 1
ATOM 821 C C . ALA A 1 104 ? 3.050 -10.132 -15.255 1.00 85.00 104 ALA A C 1
ATOM 823 O O . ALA A 1 104 ? 2.331 -11.136 -15.269 1.00 85.00 104 ALA A O 1
ATOM 824 N N . ASN A 1 105 ? 4.315 -10.169 -15.671 1.00 80.44 105 ASN A N 1
ATOM 825 C CA . ASN A 1 105 ? 4.947 -11.325 -16.303 1.00 80.44 105 ASN A CA 1
ATOM 826 C C . ASN A 1 105 ? 5.513 -12.358 -15.311 1.00 80.44 105 ASN A C 1
ATOM 828 O O . ASN A 1 105 ? 6.082 -13.354 -15.755 1.00 80.44 105 ASN A O 1
ATOM 832 N N . ASN A 1 106 ? 5.347 -12.172 -13.996 1.00 75.50 106 ASN A N 1
ATOM 833 C CA . ASN A 1 106 ? 5.956 -13.052 -13.003 1.00 75.50 106 ASN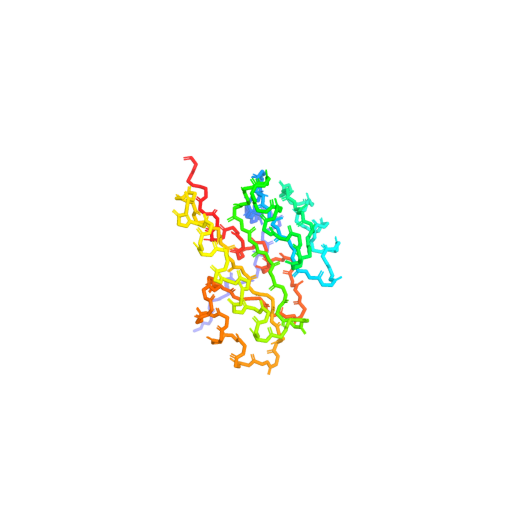 A CA 1
ATOM 834 C C . ASN A 1 106 ? 4.913 -13.780 -12.139 1.00 75.50 106 ASN A C 1
ATOM 836 O O . ASN A 1 106 ? 4.479 -13.320 -11.082 1.00 75.50 106 ASN A O 1
ATOM 840 N N . SER A 1 107 ? 4.526 -14.981 -12.579 1.00 73.19 107 SER A N 1
ATOM 841 C CA . SER A 1 107 ? 3.601 -15.845 -11.835 1.00 73.19 107 SER A CA 1
ATOM 842 C C . SER A 1 107 ? 4.130 -16.295 -10.473 1.00 73.19 107 SER A C 1
ATOM 844 O O . SER A 1 107 ? 3.328 -16.613 -9.595 1.00 73.19 107 SER A O 1
ATOM 846 N N . GLY A 1 108 ? 5.453 -16.304 -10.280 1.00 77.81 108 GLY A N 1
ATOM 847 C CA . GLY A 1 108 ? 6.078 -16.627 -9.000 1.00 77.81 108 GLY A CA 1
ATOM 848 C C . GLY A 1 108 ? 5.787 -15.580 -7.925 1.00 77.81 108 GLY A C 1
ATOM 849 O O . GLY A 1 108 ? 5.545 -15.943 -6.775 1.00 77.81 108 GLY A O 1
ATOM 850 N N . GLU A 1 109 ? 5.718 -14.297 -8.293 1.00 77.62 109 GLU A N 1
ATOM 851 C CA . GLU A 1 109 ? 5.451 -13.216 -7.330 1.00 77.62 109 GLU A CA 1
ATOM 852 C C . GLU A 1 109 ? 4.037 -13.271 -6.777 1.00 77.62 109 GLU A C 1
ATOM 854 O O . GLU A 1 109 ? 3.840 -13.001 -5.598 1.00 77.62 109 GLU A O 1
ATOM 859 N N . ARG A 1 110 ? 3.064 -13.699 -7.590 1.00 79.31 110 ARG A N 1
ATOM 860 C CA . ARG A 1 110 ? 1.670 -13.850 -7.152 1.00 79.31 110 ARG A CA 1
ATOM 861 C C . ARG A 1 110 ? 1.540 -14.858 -6.015 1.00 79.31 110 ARG A C 1
ATOM 863 O O . ARG A 1 110 ? 0.938 -14.567 -4.985 1.00 79.31 110 ARG A O 1
ATOM 870 N N . GLY A 1 111 ? 2.127 -16.042 -6.199 1.00 81.56 111 GLY A N 1
ATOM 871 C CA . GLY A 1 111 ? 2.126 -17.086 -5.174 1.00 81.56 111 GLY A CA 1
ATOM 872 C C . GLY A 1 111 ? 2.963 -16.707 -3.952 1.00 81.56 111 GLY A C 1
ATOM 873 O O . GLY A 1 111 ? 2.621 -17.083 -2.833 1.00 81.56 111 GLY A O 1
ATOM 874 N N . ARG A 1 112 ? 4.044 -15.947 -4.154 1.00 82.00 112 ARG A N 1
ATOM 875 C CA . ARG A 1 112 ? 4.913 -15.470 -3.076 1.00 82.00 112 ARG A CA 1
ATOM 876 C C . ARG A 1 112 ? 4.231 -14.412 -2.209 1.00 82.00 112 ARG A C 1
ATOM 878 O O . ARG A 1 112 ? 4.243 -14.563 -0.995 1.00 82.00 112 ARG A O 1
ATOM 885 N N . ALA A 1 113 ? 3.585 -13.416 -2.815 1.00 88.00 113 ALA A N 1
ATOM 886 C CA . ALA A 1 113 ? 2.855 -12.374 -2.096 1.00 88.00 113 ALA A CA 1
ATOM 887 C C . ALA A 1 113 ? 1.834 -12.989 -1.125 1.00 88.00 113 ALA A C 1
ATOM 889 O O . ALA A 1 113 ? 1.831 -12.666 0.058 1.00 88.00 113 ALA A O 1
ATOM 890 N N . PHE A 1 114 ? 1.049 -13.970 -1.583 1.00 86.94 114 PHE A N 1
ATOM 891 C CA . PHE A 1 114 ? 0.094 -14.661 -0.714 1.00 86.94 114 PHE A CA 1
ATOM 892 C C . PHE A 1 114 ? 0.766 -15.348 0.490 1.00 86.94 114 PHE A C 1
ATOM 894 O O . PHE A 1 114 ? 0.290 -15.240 1.616 1.00 86.94 114 PHE A O 1
ATOM 901 N N . LYS A 1 115 ? 1.909 -16.017 0.279 1.00 88.31 115 LYS A N 1
ATOM 902 C CA . LYS A 1 115 ? 2.671 -16.667 1.364 1.00 88.31 115 LYS A CA 1
ATOM 903 C C . LYS A 1 115 ? 3.269 -15.678 2.368 1.00 88.31 115 LYS A C 1
ATOM 905 O O . LYS A 1 115 ? 3.482 -16.059 3.510 1.00 88.31 115 LYS A O 1
ATOM 910 N N . MET A 1 116 ? 3.533 -14.445 1.945 1.00 88.81 116 MET A N 1
ATOM 911 C CA . MET A 1 116 ? 4.085 -13.369 2.777 1.00 88.81 116 MET A CA 1
ATOM 912 C C . MET A 1 116 ? 3.004 -12.592 3.550 1.00 88.81 116 MET A C 1
ATOM 914 O O . MET A 1 116 ? 3.315 -11.597 4.196 1.00 88.81 116 MET A O 1
ATOM 918 N N . GLY A 1 117 ? 1.737 -13.016 3.487 1.00 89.94 117 GLY A N 1
ATOM 919 C CA . GLY A 1 117 ? 0.636 -12.379 4.217 1.00 89.94 117 GLY A CA 1
ATOM 920 C C . GLY A 1 117 ? -0.077 -11.267 3.446 1.00 89.94 117 GLY A C 1
ATOM 921 O O . GLY A 1 117 ? -0.933 -10.588 4.010 1.00 89.94 117 GLY A O 1
ATOM 922 N N . PHE A 1 118 ? 0.218 -11.078 2.156 1.00 94.88 118 PHE A N 1
ATOM 923 C CA . PHE A 1 118 ? -0.588 -10.194 1.316 1.00 94.88 118 PHE A CA 1
ATOM 924 C C . PHE A 1 118 ? -1.943 -10.833 1.022 1.00 94.88 118 PHE A C 1
ATOM 926 O O . PHE A 1 118 ? -2.023 -11.974 0.564 1.00 94.88 118 PHE A O 1
ATOM 933 N N . ALA A 1 119 ? -3.013 -10.066 1.222 1.00 93.75 119 ALA A N 1
ATOM 934 C CA . ALA A 1 119 ? -4.375 -10.523 0.975 1.00 93.75 119 ALA A CA 1
ATOM 935 C C . ALA A 1 119 ? -4.631 -10.762 -0.522 1.00 93.75 119 ALA A C 1
ATOM 937 O O . ALA A 1 119 ? -5.358 -11.678 -0.904 1.00 93.75 119 ALA A O 1
ATOM 938 N N . VAL A 1 120 ? -4.031 -9.929 -1.375 1.00 93.31 120 VAL A N 1
ATOM 939 C CA . VAL A 1 120 ? -4.210 -9.938 -2.830 1.00 93.31 120 VAL A CA 1
ATOM 940 C C . VAL A 1 120 ? -3.036 -9.226 -3.506 1.00 93.31 120 VAL A C 1
ATOM 942 O O . VAL A 1 120 ? -2.268 -8.512 -2.856 1.00 93.31 120 VAL A O 1
ATOM 945 N N . HIS A 1 121 ? -2.894 -9.414 -4.816 1.00 93.88 121 HIS A N 1
ATOM 946 C CA . HIS A 1 121 ? -1.920 -8.703 -5.637 1.00 93.88 121 HIS A CA 1
ATOM 947 C C . HIS A 1 121 ? -2.599 -7.998 -6.817 1.00 93.88 121 HIS A C 1
ATOM 949 O O . HIS A 1 121 ? -3.640 -8.450 -7.286 1.00 93.88 121 HIS A O 1
ATOM 955 N N . ILE A 1 122 ? -1.965 -6.940 -7.318 1.00 95.00 122 ILE A N 1
ATOM 956 C CA . ILE A 1 122 ? -2.351 -6.175 -8.505 1.00 95.00 122 ILE A CA 1
ATOM 957 C C . ILE A 1 122 ? -1.142 -6.152 -9.455 1.00 95.00 122 ILE A C 1
ATOM 959 O O . ILE A 1 122 ? -0.049 -5.755 -9.038 1.00 95.00 122 ILE A O 1
ATOM 963 N N . PRO A 1 123 ? -1.268 -6.607 -10.710 1.00 94.19 123 PRO A N 1
ATOM 964 C CA . PRO A 1 123 ? -0.174 -6.534 -11.670 1.00 94.19 123 PRO A CA 1
ATOM 965 C C . PRO A 1 123 ? 0.070 -5.091 -12.144 1.00 94.19 123 PRO A C 1
ATOM 967 O O . PRO A 1 123 ? -0.856 -4.296 -12.254 1.00 94.19 123 PRO A O 1
ATOM 970 N N . LYS A 1 124 ? 1.318 -4.751 -12.484 1.00 93.25 124 LYS A N 1
ATOM 971 C CA . LYS A 1 124 ? 1.631 -3.532 -13.250 1.00 93.25 124 LYS A CA 1
ATOM 972 C C . LYS A 1 124 ? 1.251 -3.693 -14.736 1.00 93.25 124 LYS A C 1
ATOM 974 O O . LYS A 1 124 ? 1.510 -4.765 -15.286 1.00 93.25 124 LYS A O 1
ATOM 979 N N . PRO A 1 125 ? 0.772 -2.639 -15.427 1.00 94.44 125 PRO A N 1
ATOM 980 C CA . PRO A 1 125 ? 0.478 -1.304 -14.899 1.00 94.44 125 PRO A CA 1
ATOM 981 C C . PRO A 1 125 ? -0.729 -1.327 -13.956 1.00 94.44 125 PRO A C 1
ATOM 983 O O . PRO A 1 125 ? -1.681 -2.062 -14.184 1.00 94.44 125 PRO A O 1
ATOM 986 N N . VAL A 1 126 ? -0.665 -0.536 -12.882 1.00 95.06 126 VAL A N 1
ATOM 987 C CA . VAL A 1 126 ? -1.741 -0.488 -11.884 1.00 95.06 126 VAL A CA 1
ATOM 988 C C . VAL A 1 126 ? -2.913 0.297 -12.457 1.00 95.06 126 VAL A C 1
ATOM 990 O O . VAL A 1 126 ? -2.859 1.523 -12.554 1.00 95.06 126 VAL A O 1
ATOM 993 N N . GLU A 1 127 ? -3.983 -0.408 -12.806 1.00 93.69 127 GLU A N 1
ATOM 994 C CA . GLU A 1 127 ? -5.219 0.209 -13.272 1.00 93.69 127 GLU A CA 1
ATOM 995 C C . GLU A 1 127 ? -6.040 0.737 -12.089 1.00 93.69 127 GLU A C 1
ATOM 997 O O . GLU A 1 127 ? -6.311 0.016 -11.124 1.00 93.69 127 GLU A O 1
ATOM 1002 N N . THR A 1 128 ? -6.494 1.994 -12.165 1.00 91.06 128 THR A N 1
ATOM 1003 C CA . THR A 1 128 ? -7.234 2.646 -11.067 1.00 91.06 128 THR A CA 1
ATOM 1004 C C . THR A 1 128 ? -8.467 1.848 -10.652 1.00 91.06 128 THR A C 1
ATOM 1006 O O . THR A 1 128 ? -8.735 1.702 -9.461 1.00 91.06 128 THR A O 1
ATOM 1009 N N . ILE A 1 129 ? -9.211 1.297 -11.617 1.00 89.81 129 ILE A N 1
ATOM 1010 C CA . ILE A 1 129 ? -10.416 0.515 -11.326 1.00 89.81 129 ILE A CA 1
ATOM 1011 C C . ILE A 1 129 ? -10.090 -0.777 -10.568 1.00 89.81 129 ILE A C 1
ATOM 1013 O O . ILE A 1 129 ? -10.769 -1.095 -9.595 1.00 89.81 129 ILE A O 1
ATOM 1017 N N . GLU A 1 130 ? -9.023 -1.480 -10.955 1.00 92.00 130 GLU A N 1
ATOM 1018 C CA . GLU A 1 130 ? -8.587 -2.712 -10.294 1.00 92.00 130 GLU A CA 1
ATOM 1019 C C . GLU A 1 130 ? -8.110 -2.417 -8.873 1.00 92.00 130 GLU A C 1
ATOM 1021 O O . GLU A 1 130 ? -8.560 -3.064 -7.927 1.00 92.00 130 GLU A O 1
ATOM 1026 N N . MET A 1 131 ? -7.276 -1.386 -8.705 1.00 93.81 131 MET A N 1
ATOM 1027 C CA . MET A 1 131 ? -6.798 -0.935 -7.398 1.00 93.81 131 MET A CA 1
ATOM 1028 C C . MET A 1 131 ? -7.955 -0.628 -6.444 1.00 93.81 131 MET A C 1
ATOM 1030 O O . MET A 1 131 ? -7.982 -1.110 -5.312 1.00 93.81 131 MET A O 1
ATOM 1034 N N . VAL A 1 132 ? -8.937 0.141 -6.906 1.00 90.44 132 VAL A N 1
ATOM 1035 C CA . VAL A 1 132 ? -10.052 0.614 -6.079 1.00 90.44 132 VAL A CA 1
ATOM 1036 C C . VAL A 1 132 ? -11.018 -0.512 -5.736 1.00 90.44 132 VAL A C 1
ATOM 1038 O O . VAL A 1 132 ? -11.413 -0.640 -4.576 1.00 90.44 132 VAL A O 1
ATOM 1041 N N . SER A 1 133 ? -11.382 -1.350 -6.711 1.00 89.25 133 SER A N 1
ATOM 1042 C CA . SER A 1 133 ? -12.236 -2.515 -6.463 1.00 89.25 133 SER A CA 1
ATOM 1043 C C . SER A 1 133 ? -11.576 -3.495 -5.496 1.00 89.25 133 SER A C 1
ATOM 1045 O O . SER A 1 133 ? -12.235 -3.998 -4.587 1.00 89.25 133 SER A O 1
ATOM 1047 N N . THR A 1 134 ? -10.267 -3.705 -5.635 1.00 92.25 134 THR A N 1
ATOM 1048 C CA . THR A 1 134 ? -9.480 -4.558 -4.743 1.00 92.25 134 THR A CA 1
ATOM 1049 C C . THR A 1 134 ? -9.491 -4.024 -3.313 1.00 92.25 134 THR A C 1
ATOM 1051 O O . THR A 1 134 ? -9.874 -4.743 -2.389 1.00 92.25 134 THR A O 1
ATOM 1054 N N . LEU A 1 135 ? -9.151 -2.745 -3.126 1.00 92.56 135 LEU A N 1
ATOM 1055 C CA . LEU A 1 135 ? -9.150 -2.094 -1.814 1.00 92.56 135 LEU A CA 1
ATOM 1056 C C . LEU A 1 135 ? -10.522 -2.165 -1.142 1.00 92.56 135 LEU A C 1
ATOM 1058 O O . LEU A 1 135 ? -10.621 -2.571 0.013 1.00 92.56 135 LEU A O 1
ATOM 1062 N N . ALA A 1 136 ? -11.591 -1.826 -1.860 1.00 89.50 136 ALA A N 1
ATOM 1063 C CA . ALA A 1 136 ? -12.932 -1.845 -1.287 1.00 89.50 136 ALA A CA 1
ATOM 1064 C C . ALA A 1 136 ? -13.448 -3.253 -0.973 1.00 89.50 136 ALA A C 1
ATOM 1066 O O . ALA A 1 136 ? -14.234 -3.407 -0.046 1.00 89.50 136 ALA A O 1
ATOM 1067 N N . SER A 1 137 ? -13.000 -4.279 -1.704 1.00 87.88 137 SER A N 1
ATOM 1068 C CA . SER A 1 137 ? -13.364 -5.668 -1.396 1.00 87.88 137 SER A CA 1
ATOM 1069 C C . SER A 1 137 ? -12.737 -6.180 -0.095 1.00 87.88 137 SER A C 1
ATOM 1071 O O . SER A 1 137 ? -13.302 -7.056 0.556 1.00 87.88 137 SER A O 1
ATOM 1073 N N . LEU A 1 138 ? -11.579 -5.631 0.288 1.00 88.75 138 LEU A N 1
ATOM 1074 C CA . LEU A 1 138 ? -10.841 -6.032 1.486 1.00 88.75 138 LEU A CA 1
ATOM 1075 C C . LEU A 1 138 ? -11.205 -5.192 2.705 1.00 88.75 138 LEU A C 1
ATOM 1077 O O . LEU A 1 138 ? -11.242 -5.691 3.830 1.00 88.75 138 LEU A O 1
ATOM 1081 N N . ILE A 1 139 ? -11.471 -3.907 2.491 1.00 85.38 139 ILE A N 1
ATOM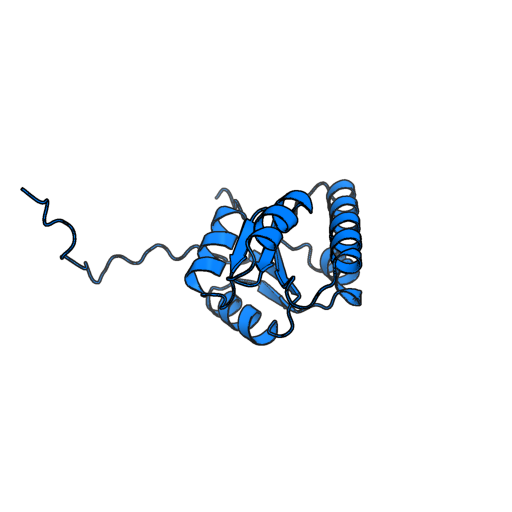 1082 C CA . ILE A 1 139 ? -11.773 -2.966 3.560 1.00 85.38 139 ILE A CA 1
ATOM 1083 C C . ILE A 1 139 ? -13.275 -3.040 3.817 1.00 85.38 139 ILE A C 1
ATOM 1085 O O . ILE A 1 139 ? -14.064 -2.213 3.364 1.00 85.38 139 ILE A O 1
ATOM 1089 N N . ASN A 1 140 ? -13.671 -4.083 4.542 1.00 64.94 140 ASN A N 1
ATOM 1090 C CA . ASN A 1 140 ? -15.045 -4.293 4.975 1.00 64.94 140 ASN A CA 1
ATOM 1091 C C . ASN A 1 140 ? -15.415 -3.231 6.024 1.00 64.94 140 ASN A C 1
ATOM 1093 O O . ASN A 1 140 ? -15.284 -3.439 7.231 1.00 64.94 140 ASN A O 1
ATOM 1097 N N . LYS A 1 141 ? -15.882 -2.067 5.572 1.00 53.25 141 LYS A N 1
ATOM 1098 C CA . LYS A 1 141 ? -16.666 -1.169 6.420 1.00 53.25 141 LYS A CA 1
ATOM 1099 C C . LYS A 1 141 ? -18.100 -1.681 6.364 1.00 53.25 141 LYS A C 1
ATOM 1101 O O . LYS A 1 141 ? -18.829 -1.373 5.425 1.00 53.25 141 LYS A O 1
ATOM 1106 N N . LEU A 1 142 ? -18.481 -2.520 7.331 1.00 34.66 142 LEU A N 1
ATOM 1107 C CA . LEU A 1 142 ? -19.906 -2.718 7.590 1.00 34.66 142 LEU A CA 1
ATOM 1108 C C . LEU A 1 142 ? -20.509 -1.321 7.848 1.00 34.66 142 LEU A C 1
ATOM 1110 O O . LEU A 1 142 ? -19.897 -0.564 8.610 1.00 34.66 142 LEU A O 1
ATOM 1114 N N . PRO A 1 143 ? -21.609 -0.951 7.168 1.00 37.06 143 PRO A N 1
ATOM 1115 C CA . PRO A 1 143 ? -22.309 0.300 7.434 1.00 37.06 143 PRO A CA 1
ATOM 1116 C C . PRO A 1 143 ? -22.819 0.375 8.877 1.00 37.06 143 PRO A C 1
A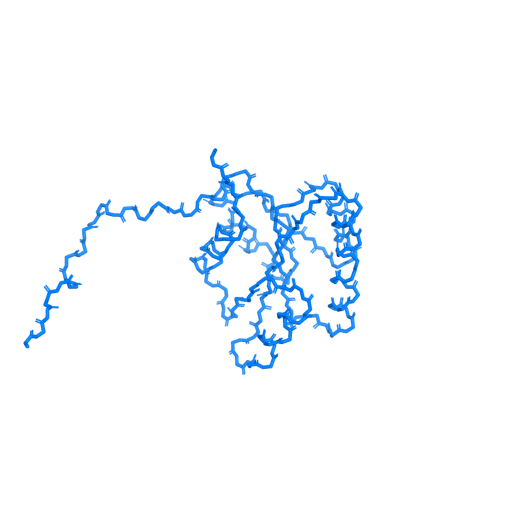TOM 1118 O O . PRO A 1 143 ? -23.116 -0.694 9.463 1.00 37.06 143 PRO A O 1
#

Secondary structure (DSSP, 8-state):
-----S----TT--------TT-EEEEESTTHHHHHHHHHTTT-EEEE--TTTHHHHHHHH--SEEEEEGGG--HHHHHHHHHHHHHHHHHHT---EEEEEEETT-HHHHHHHHHTT-SEEEEES--HHHHHHHHHHHS----

Radius of gyration: 16.75 Å; chains: 1; bounding box: 44×31×50 Å